Protein AF-A0A367GSM0-F1 (afdb_monomer_lite)

Sequence (166 aa):
MQKKELDANAELIYTKPDWAWFDEPLKGKVAEAFIYRRNADDFFPKLCLLYFFDENDKKMIGVEYNWGTRNFNYDIPEKKLKELTRKETEFTAKYDTLKTQLGSLLGEPIRSGTVINTAYAIITQSYWEDPEKVVRLVLAFNRKLWDLPFGSKSDTELLVQIYYKN

pLDDT: mean 79.87, std 15.7, range [38.91, 97.81]

Secondary structure (DSSP, 8-state):
--TT-S-TTEEEEE-S--GGGPPTTSTTTEEEEEEEEESS-SSSSPPEEEEEEETTT--EEEEEEE-SS-STT----HHHHHHHTT-HHHHHHHHHHHHHHHHHHH-S-SEEEEEEEETTEEEEEEEEE-SSEEEEEEEEEETTTTSS-TT-----EEEEEEEE--

Structure (mmCIF, N/CA/C/O backbone):
data_AF-A0A367GSM0-F1
#
_entry.id   AF-A0A367GSM0-F1
#
loop_
_atom_site.group_PDB
_atom_site.id
_atom_site.type_symbol
_atom_site.label_atom_id
_atom_site.label_alt_id
_atom_site.label_comp_id
_atom_site.label_asym_id
_atom_site.label_entity_id
_atom_site.label_seq_id
_atom_site.pdbx_PDB_ins_code
_atom_site.Cartn_x
_atom_site.Cartn_y
_atom_site.Cartn_z
_atom_site.occupancy
_atom_site.B_iso_or_equiv
_atom_site.auth_seq_id
_atom_site.auth_comp_id
_atom_site.auth_asym_id
_atom_site.auth_atom_id
_atom_site.pdbx_PDB_model_num
ATOM 1 N N . MET A 1 1 ? -20.858 -10.268 11.889 1.00 44.38 1 MET A N 1
ATOM 2 C CA . MET A 1 1 ? -20.651 -9.851 10.486 1.00 44.38 1 MET A CA 1
ATOM 3 C C . MET A 1 1 ? -20.461 -11.115 9.652 1.00 44.38 1 MET A C 1
ATOM 5 O O . MET A 1 1 ? -19.598 -11.912 10.000 1.00 44.38 1 MET A O 1
ATOM 9 N N . GLN A 1 2 ? -21.344 -11.399 8.686 1.00 42.34 2 GLN A N 1
ATOM 10 C CA . GLN A 1 2 ? -21.326 -12.669 7.945 1.00 42.34 2 GLN A CA 1
ATOM 11 C C . GLN A 1 2 ? -20.183 -12.703 6.916 1.00 42.34 2 GLN A C 1
ATOM 13 O O . GLN A 1 2 ? -19.946 -11.746 6.188 1.00 42.34 2 GLN A O 1
ATOM 18 N N . LYS A 1 3 ? -19.494 -13.847 6.866 1.00 49.09 3 LYS A N 1
ATOM 19 C CA . LYS A 1 3 ? -18.225 -14.172 6.184 1.00 49.09 3 LYS A CA 1
ATOM 20 C C . LYS A 1 3 ? -18.211 -14.016 4.643 1.00 49.09 3 LYS A C 1
ATOM 22 O O . LYS A 1 3 ? -17.270 -14.477 4.011 1.00 49.09 3 LYS A O 1
ATOM 27 N N . LYS A 1 4 ? -19.259 -13.453 4.025 1.00 45.44 4 LYS A N 1
ATOM 28 C CA . LYS A 1 4 ? -19.529 -13.550 2.575 1.00 45.44 4 LYS A CA 1
ATOM 29 C C . LYS A 1 4 ? -19.769 -12.227 1.835 1.00 45.44 4 LYS A C 1
ATOM 31 O O . LYS A 1 4 ? -19.903 -12.268 0.620 1.00 45.44 4 LYS A O 1
ATOM 36 N N . GLU A 1 5 ? -19.785 -11.081 2.513 1.00 51.25 5 GLU A N 1
ATOM 37 C CA . GLU A 1 5 ? -20.182 -9.799 1.896 1.00 51.25 5 GLU A CA 1
ATOM 38 C C . GLU A 1 5 ? -19.133 -8.685 2.039 1.00 51.25 5 GLU A C 1
ATOM 40 O O . GLU A 1 5 ? -19.479 -7.512 2.110 1.00 51.25 5 GLU A O 1
ATOM 45 N N . LEU A 1 6 ? -17.839 -9.015 2.115 1.00 59.44 6 LEU A N 1
ATOM 46 C CA . LEU A 1 6 ? -16.807 -7.973 2.228 1.00 59.44 6 LEU A CA 1
ATOM 47 C C . LEU A 1 6 ? -16.470 -7.316 0.878 1.00 59.44 6 LEU A C 1
ATOM 49 O O . LEU A 1 6 ? -16.114 -6.141 0.864 1.00 59.44 6 LEU A O 1
ATOM 53 N N . ASP A 1 7 ? -16.643 -8.019 -0.250 1.00 61.66 7 ASP A N 1
ATOM 54 C CA . ASP A 1 7 ? -16.522 -7.436 -1.593 1.00 61.66 7 ASP A CA 1
ATOM 55 C C . ASP A 1 7 ? -17.161 -8.342 -2.665 1.00 61.66 7 ASP A C 1
ATOM 57 O O . ASP A 1 7 ? -16.691 -9.452 -2.913 1.00 61.66 7 ASP A O 1
ATOM 61 N N . ALA A 1 8 ? -18.228 -7.875 -3.322 1.00 58.62 8 ALA A N 1
ATOM 62 C CA . ALA A 1 8 ? -18.957 -8.646 -4.336 1.00 58.62 8 ALA A CA 1
ATOM 63 C C . ALA A 1 8 ? -18.145 -8.923 -5.622 1.00 58.62 8 ALA A C 1
ATOM 65 O O . ALA A 1 8 ? -18.528 -9.790 -6.405 1.00 58.62 8 ALA A O 1
ATOM 66 N N . ASN A 1 9 ? -17.026 -8.217 -5.843 1.00 69.69 9 ASN A N 1
ATOM 67 C CA . ASN A 1 9 ? -16.176 -8.343 -7.035 1.00 69.69 9 ASN A CA 1
ATOM 68 C C . ASN A 1 9 ? -14.793 -8.951 -6.740 1.00 69.69 9 ASN A C 1
ATOM 70 O O . ASN A 1 9 ? -13.863 -8.824 -7.552 1.00 69.69 9 ASN A O 1
ATOM 74 N N . ALA A 1 10 ? -14.637 -9.600 -5.584 1.00 72.62 10 ALA A N 1
ATOM 75 C CA . ALA A 1 10 ? -13.372 -10.175 -5.159 1.00 72.62 10 ALA A CA 1
ATOM 76 C C . ALA A 1 10 ? -13.478 -11.673 -4.838 1.00 72.62 10 ALA A C 1
ATOM 78 O O . ALA A 1 10 ? -14.502 -12.177 -4.386 1.00 72.62 10 ALA A O 1
ATOM 79 N N . GLU A 1 11 ? -12.390 -12.395 -5.088 1.00 79.62 11 GLU A N 1
ATOM 80 C CA . GLU A 1 11 ? -12.268 -13.826 -4.815 1.00 79.62 11 GLU A CA 1
ATOM 81 C C . GLU A 1 11 ? -11.498 -14.038 -3.512 1.00 79.62 11 GLU A C 1
ATOM 83 O O . GLU A 1 11 ? -10.383 -13.532 -3.376 1.00 79.62 11 GLU A O 1
ATOM 88 N N . LEU A 1 12 ? -12.070 -14.791 -2.566 1.00 79.25 12 LEU A N 1
ATOM 89 C CA . LEU A 1 12 ? -11.376 -15.198 -1.344 1.00 79.25 12 LEU A CA 1
ATOM 90 C C . LEU A 1 12 ? -10.296 -16.231 -1.683 1.00 79.25 12 LEU A C 1
ATOM 92 O O . LEU A 1 12 ? -10.608 -17.322 -2.151 1.00 79.25 12 LEU A O 1
ATOM 96 N N . ILE A 1 13 ? -9.040 -15.902 -1.398 1.00 72.75 13 ILE A N 1
ATOM 97 C CA . ILE A 1 13 ? -7.884 -16.753 -1.713 1.00 72.75 13 ILE A CA 1
ATOM 98 C C . ILE A 1 13 ? -7.353 -17.457 -0.467 1.00 72.75 13 ILE A C 1
ATOM 100 O O . ILE A 1 13 ? -6.809 -18.555 -0.557 1.00 72.75 13 ILE A O 1
ATOM 104 N N . TYR A 1 14 ? -7.476 -16.830 0.706 1.00 69.00 14 TYR A N 1
ATOM 105 C CA . TYR A 1 14 ? -6.772 -17.303 1.893 1.00 69.00 14 TYR A CA 1
ATOM 106 C C . TYR A 1 14 ? -7.405 -16.800 3.196 1.00 69.00 14 TYR A C 1
ATOM 108 O O . TYR A 1 14 ? -7.971 -15.706 3.229 1.00 69.00 14 TYR A O 1
ATOM 116 N N . THR A 1 15 ? -7.322 -17.605 4.264 1.00 62.53 15 THR A N 1
ATOM 117 C CA . THR A 1 15 ? -8.014 -17.340 5.544 1.00 62.53 15 THR A CA 1
ATOM 118 C C . THR A 1 15 ? -7.151 -17.502 6.805 1.00 62.53 15 THR A C 1
ATOM 120 O O . THR A 1 15 ? -7.683 -17.381 7.905 1.00 62.53 15 THR A O 1
ATOM 123 N N . LYS A 1 16 ? -5.859 -17.857 6.712 1.00 59.38 16 LYS A N 1
ATOM 124 C CA . LYS A 1 16 ? -5.024 -18.137 7.902 1.00 59.38 16 LYS A CA 1
ATOM 125 C C . LYS A 1 16 ? -3.647 -17.485 7.806 1.00 59.38 16 LYS A C 1
ATOM 127 O O . LYS A 1 16 ? -2.835 -17.988 7.045 1.00 59.38 16 LYS A O 1
ATOM 132 N N . PRO A 1 17 ? -3.334 -16.426 8.562 1.00 56.94 17 PRO A N 1
ATOM 133 C CA . PRO A 1 17 ? -2.058 -15.735 8.413 1.00 56.94 17 PRO A CA 1
ATOM 134 C C . PRO A 1 17 ? -0.860 -16.665 8.661 1.00 56.94 17 PRO A C 1
ATOM 136 O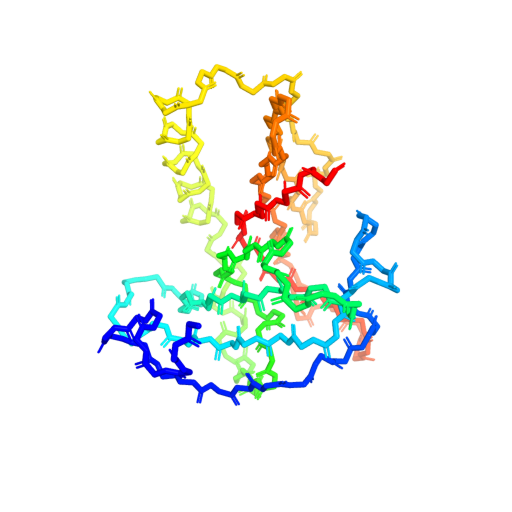 O . PRO A 1 17 ? -0.849 -17.426 9.627 1.00 56.94 17 PRO A O 1
ATOM 139 N N . ASP A 1 18 ? 0.160 -16.580 7.806 1.00 55.50 18 ASP A N 1
ATOM 140 C CA . ASP A 1 18 ? 1.521 -16.928 8.215 1.00 55.50 18 ASP A CA 1
ATOM 141 C C . ASP A 1 18 ? 2.066 -15.720 8.995 1.00 55.50 18 ASP A C 1
ATOM 143 O O . ASP A 1 18 ? 2.174 -14.606 8.475 1.00 55.50 18 ASP A O 1
ATOM 147 N N . TRP A 1 19 ? 2.329 -15.930 10.285 1.00 51.66 19 TRP A N 1
ATOM 148 C CA . TRP A 1 19 ? 2.677 -14.904 11.273 1.00 51.66 19 TRP A CA 1
ATOM 149 C C . TRP A 1 19 ? 3.994 -14.180 10.990 1.00 51.66 19 TRP A C 1
ATOM 151 O O . TRP A 1 19 ? 4.254 -13.129 11.575 1.00 51.66 19 TRP A O 1
ATOM 161 N N . ALA A 1 20 ? 4.825 -14.719 10.096 1.00 51.56 20 ALA A N 1
ATOM 162 C CA . ALA A 1 20 ? 6.130 -14.163 9.758 1.00 51.56 20 ALA A CA 1
ATOM 163 C C . ALA A 1 20 ? 6.067 -12.815 9.008 1.00 51.56 20 ALA A C 1
ATOM 165 O O . ALA A 1 20 ? 7.119 -12.261 8.687 1.00 51.56 20 ALA A O 1
ATOM 166 N N . TRP A 1 21 ? 4.873 -12.310 8.669 1.00 53.66 21 TRP A N 1
ATOM 167 C CA . TRP A 1 21 ? 4.708 -11.204 7.717 1.00 53.66 21 TRP A CA 1
ATOM 168 C C . TRP A 1 21 ? 4.186 -9.892 8.300 1.00 53.66 21 TRP A C 1
ATOM 170 O O . TRP A 1 21 ? 4.217 -8.888 7.592 1.00 53.66 21 TRP A O 1
ATOM 180 N N . PHE A 1 22 ? 3.745 -9.880 9.556 1.00 55.50 22 PHE A N 1
ATOM 181 C CA . PHE A 1 22 ? 3.231 -8.669 10.186 1.00 55.50 22 PHE A CA 1
ATOM 182 C C . PHE A 1 22 ? 4.344 -7.825 10.799 1.00 55.50 22 PHE A C 1
ATOM 184 O O . PHE A 1 22 ? 5.076 -8.291 11.676 1.00 55.50 22 PHE A O 1
ATOM 191 N N . ASP A 1 23 ? 4.413 -6.566 10.371 1.00 56.88 23 ASP A N 1
ATOM 192 C CA . ASP A 1 23 ? 5.147 -5.527 11.085 1.00 56.88 23 ASP A CA 1
ATOM 193 C C . ASP A 1 23 ? 4.384 -5.135 12.371 1.00 56.88 23 ASP A C 1
ATOM 195 O O . ASP A 1 23 ? 3.168 -5.331 12.501 1.00 56.88 23 ASP A O 1
ATOM 199 N N . GLU A 1 24 ? 5.094 -4.573 13.351 1.00 52.62 24 GLU A N 1
ATOM 200 C CA . GLU A 1 24 ? 4.459 -3.899 14.493 1.00 52.62 24 GLU A CA 1
ATOM 201 C C . GLU A 1 24 ? 3.517 -2.792 13.971 1.00 52.62 24 GLU A C 1
ATOM 203 O O . GLU A 1 24 ? 3.922 -2.046 13.073 1.00 52.62 24 GLU A O 1
ATOM 208 N N . PRO A 1 25 ? 2.271 -2.656 14.477 1.00 57.88 25 PRO A N 1
ATOM 209 C CA . PRO A 1 25 ? 1.752 -3.135 15.769 1.00 57.88 25 PRO A CA 1
ATOM 210 C C . PRO A 1 25 ? 0.900 -4.421 15.720 1.00 57.88 25 PRO A C 1
ATOM 212 O O . PRO A 1 25 ? 0.232 -4.742 16.707 1.00 57.88 25 PRO A O 1
ATOM 215 N N . LEU A 1 26 ? 0.843 -5.121 14.580 1.00 60.78 26 LEU A N 1
ATOM 216 C CA . LEU A 1 26 ? -0.051 -6.275 14.384 1.00 60.78 26 LEU A CA 1
ATOM 217 C C . LEU A 1 26 ? 0.534 -7.607 14.867 1.00 60.78 26 LEU A C 1
ATOM 219 O O . LEU A 1 26 ? -0.193 -8.594 15.027 1.00 60.78 26 LEU A O 1
ATOM 223 N N . LYS A 1 27 ? 1.846 -7.647 15.100 1.00 64.38 27 LYS A N 1
ATOM 224 C CA . LYS A 1 27 ? 2.551 -8.846 15.540 1.00 64.38 27 LYS A CA 1
ATOM 225 C C . LYS A 1 27 ? 1.981 -9.344 16.875 1.00 64.38 27 LYS A C 1
ATOM 227 O O . LYS A 1 27 ? 1.992 -8.635 17.874 1.00 64.38 27 LYS A O 1
ATOM 232 N N . GLY A 1 28 ? 1.457 -10.572 16.878 1.00 63.94 28 GLY A N 1
ATOM 233 C CA . GLY A 1 28 ? 0.855 -11.198 18.063 1.00 63.94 28 GLY A CA 1
ATOM 234 C C . GLY A 1 28 ? -0.543 -10.694 18.450 1.00 63.94 28 GLY A C 1
ATOM 235 O O . GLY A 1 28 ? -0.997 -11.028 19.537 1.00 63.94 28 GLY A O 1
ATOM 236 N N . LYS A 1 29 ? -1.216 -9.895 17.603 1.00 68.44 29 LYS A N 1
ATOM 237 C CA . LYS A 1 29 ? -2.596 -9.415 17.846 1.00 68.44 29 LYS A CA 1
ATOM 238 C C . LYS A 1 29 ? -3.629 -9.943 16.856 1.00 68.44 29 LYS A C 1
ATOM 240 O O . LYS A 1 29 ? -4.813 -9.983 17.168 1.00 68.44 29 LYS A O 1
ATOM 245 N N . VAL A 1 30 ? -3.205 -10.320 15.653 1.00 65.62 30 VAL A N 1
ATOM 246 C CA . VAL A 1 30 ? -4.103 -10.877 14.631 1.00 65.62 30 VAL A CA 1
ATOM 247 C C . VAL A 1 30 ? -4.438 -12.331 15.011 1.00 65.62 30 VAL A C 1
ATOM 249 O O . VAL A 1 30 ? -3.568 -13.023 15.510 1.00 65.62 30 VAL A O 1
ATOM 252 N N . ALA A 1 31 ? -5.660 -12.822 14.782 1.00 67.62 31 ALA A N 1
ATOM 253 C CA . ALA A 1 31 ? -6.008 -14.259 14.828 1.00 67.62 31 ALA A CA 1
ATOM 254 C C . ALA A 1 31 ? -6.413 -14.826 13.472 1.00 67.62 31 ALA A C 1
ATOM 256 O O . ALA A 1 31 ? -6.194 -16.002 13.185 1.00 67.62 31 ALA A O 1
ATOM 257 N N . GLU A 1 32 ? -7.069 -14.006 12.658 1.00 75.81 32 GLU A N 1
ATOM 258 C CA . GLU A 1 32 ? -7.588 -14.393 11.354 1.00 75.81 32 GLU A CA 1
ATOM 259 C C . GLU A 1 32 ? -7.287 -13.266 10.369 1.00 75.81 32 GLU A C 1
ATOM 261 O O . GLU A 1 32 ? -7.336 -12.081 10.713 1.00 75.81 32 GLU A O 1
ATOM 266 N N . ALA A 1 33 ? -6.949 -13.656 9.144 1.00 77.75 33 ALA A N 1
ATOM 267 C CA . ALA A 1 33 ? -6.745 -12.742 8.039 1.00 77.75 33 ALA A CA 1
ATOM 268 C C . ALA A 1 33 ? -7.543 -13.256 6.846 1.00 77.75 33 ALA A C 1
ATOM 270 O O . ALA A 1 33 ? -7.355 -14.404 6.445 1.00 77.75 33 ALA A O 1
ATOM 271 N N . PHE A 1 34 ? -8.420 -12.428 6.282 1.00 82.62 34 PHE A N 1
ATOM 272 C CA . PHE A 1 34 ? -9.120 -12.757 5.039 1.00 82.62 34 PHE A CA 1
ATOM 273 C C . PHE A 1 34 ? -8.501 -12.007 3.883 1.00 82.62 34 PHE A C 1
ATOM 275 O O . PHE A 1 34 ? -8.314 -10.795 3.971 1.00 82.62 34 PHE A O 1
ATOM 282 N N . ILE A 1 35 ? -8.225 -12.729 2.802 1.00 82.31 35 ILE A N 1
ATOM 283 C CA . ILE A 1 35 ? -7.503 -12.180 1.660 1.00 82.31 35 ILE A CA 1
ATOM 284 C C . ILE A 1 35 ? -8.336 -12.343 0.415 1.00 82.31 35 ILE A C 1
ATOM 286 O O . ILE A 1 35 ? -8.609 -13.465 -0.015 1.00 82.31 35 ILE A O 1
ATOM 290 N N . TYR A 1 36 ? -8.705 -11.215 -0.167 1.00 84.69 36 TYR A N 1
ATOM 291 C CA . TYR A 1 36 ? -9.518 -11.157 -1.361 1.00 84.69 36 TYR A CA 1
ATOM 292 C C . TYR A 1 36 ? -8.716 -10.557 -2.505 1.00 84.69 36 TYR A C 1
ATOM 294 O O . TYR A 1 36 ? -8.118 -9.501 -2.348 1.00 84.69 36 TYR A O 1
ATOM 302 N N . ARG A 1 37 ? -8.713 -11.180 -3.680 1.00 83.44 37 ARG A N 1
ATOM 303 C CA . ARG A 1 37 ? -8.170 -10.554 -4.895 1.00 83.44 37 ARG A CA 1
ATOM 304 C C . ARG A 1 37 ? -9.293 -9.920 -5.676 1.00 83.44 37 ARG A C 1
ATOM 306 O O . ARG A 1 37 ? -10.273 -10.590 -5.998 1.00 83.44 37 ARG A O 1
ATOM 313 N N . ARG A 1 38 ? -9.117 -8.657 -6.051 1.00 81.62 38 ARG A N 1
ATOM 314 C CA . ARG A 1 38 ? -10.025 -8.014 -6.993 1.00 81.62 38 ARG A CA 1
ATOM 315 C C . ARG A 1 38 ? -9.754 -8.509 -8.401 1.00 81.62 38 ARG A C 1
ATOM 317 O O . ARG A 1 38 ? -8.625 -8.493 -8.891 1.00 81.62 38 ARG A O 1
ATOM 324 N N . ASN A 1 39 ? -10.815 -8.956 -9.061 1.00 72.44 39 ASN A N 1
ATOM 325 C CA . ASN A 1 39 ? -10.715 -9.471 -10.422 1.00 72.44 39 ASN A CA 1
ATOM 326 C C . ASN A 1 39 ? -10.719 -8.349 -11.467 1.00 72.44 39 ASN A C 1
ATOM 328 O O . ASN A 1 39 ? -10.045 -8.489 -12.493 1.00 72.44 39 ASN A O 1
ATOM 332 N N . ALA A 1 40 ? -11.409 -7.247 -11.159 1.00 75.00 40 ALA A N 1
ATOM 333 C CA . ALA A 1 40 ? -11.474 -6.016 -11.938 1.00 75.00 40 ALA A CA 1
ATOM 334 C C . ALA A 1 40 ? -10.504 -4.965 -11.365 1.00 75.00 40 ALA A C 1
ATOM 336 O O . ALA A 1 40 ? -10.893 -4.112 -10.572 1.00 75.00 40 ALA A O 1
ATOM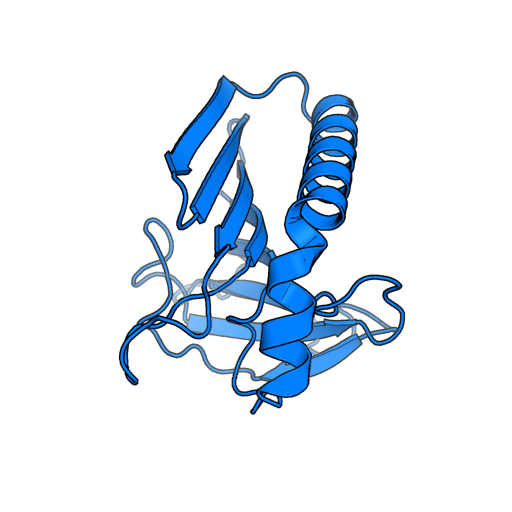 337 N N . ASP A 1 41 ? -9.233 -5.072 -11.743 1.00 75.06 41 ASP A N 1
ATOM 338 C CA . ASP A 1 41 ? -8.196 -4.065 -11.495 1.00 75.06 41 ASP A CA 1
ATOM 339 C C . ASP A 1 41 ? -7.392 -3.903 -12.790 1.00 75.06 41 ASP A C 1
ATOM 341 O O . ASP A 1 41 ? -7.093 -4.896 -13.463 1.00 75.06 41 ASP A O 1
ATOM 345 N N . ASP A 1 42 ? -7.097 -2.662 -13.166 1.00 75.88 42 ASP A N 1
ATOM 346 C CA . ASP A 1 42 ? -6.376 -2.307 -14.396 1.00 75.88 42 ASP A CA 1
ATOM 347 C C . ASP A 1 42 ? -4.851 -2.278 -14.198 1.00 75.88 42 ASP A C 1
ATOM 349 O O . ASP A 1 42 ? -4.083 -2.112 -15.149 1.00 75.88 42 ASP A O 1
ATOM 353 N N . PHE A 1 43 ? -4.408 -2.500 -12.962 1.00 79.81 43 PHE A N 1
ATOM 354 C CA . PHE A 1 43 ? -3.013 -2.509 -12.566 1.00 79.81 43 PHE A CA 1
ATOM 355 C C . PHE A 1 43 ? -2.461 -3.934 -12.419 1.00 79.81 43 PHE A C 1
ATOM 357 O O . PHE A 1 43 ? -3.179 -4.891 -12.120 1.00 79.81 43 PHE A O 1
ATOM 364 N N . PHE A 1 44 ? -1.153 -4.088 -12.637 1.00 77.50 44 PHE A N 1
ATOM 365 C CA . PHE A 1 44 ? -0.439 -5.332 -12.360 1.00 77.50 44 PHE A CA 1
ATOM 366 C C . PHE A 1 44 ? 0.750 -5.051 -11.431 1.00 77.50 44 PHE A C 1
ATOM 368 O O . PHE A 1 44 ? 1.586 -4.224 -11.805 1.00 77.50 44 PHE A O 1
ATOM 375 N N . PRO A 1 45 ? 0.880 -5.761 -10.292 1.00 80.75 45 PRO A N 1
ATOM 376 C CA . PRO A 1 45 ? 0.005 -6.819 -9.771 1.00 80.75 45 PRO A CA 1
ATOM 377 C C . PRO A 1 45 ? -1.420 -6.349 -9.460 1.00 80.75 45 PRO A C 1
ATOM 379 O O . PRO A 1 45 ? -1.645 -5.178 -9.165 1.00 80.75 45 PRO A O 1
ATOM 382 N N . LYS A 1 46 ? -2.378 -7.279 -9.552 1.00 84.25 46 LYS A N 1
ATOM 383 C CA . LYS A 1 46 ? -3.774 -7.004 -9.198 1.00 84.25 46 LYS A CA 1
ATOM 384 C C . LYS A 1 46 ? -3.887 -6.747 -7.698 1.00 84.25 46 LYS A C 1
ATOM 386 O O . LYS A 1 46 ? -3.216 -7.419 -6.917 1.00 84.25 46 LYS A O 1
ATOM 391 N N . LEU A 1 47 ? -4.789 -5.852 -7.317 1.00 87.19 47 LEU A N 1
ATOM 392 C CA . LEU A 1 47 ? -5.100 -5.552 -5.927 1.00 87.19 47 LEU A CA 1
ATOM 393 C C . LEU A 1 47 ? -5.541 -6.793 -5.137 1.00 87.19 47 LEU A C 1
ATOM 395 O O . LEU A 1 47 ? -6.521 -7.463 -5.486 1.00 87.19 47 LEU A O 1
ATOM 399 N N . CYS A 1 48 ? -4.876 -7.014 -4.008 1.00 86.44 48 CYS A N 1
ATOM 400 C CA . CYS A 1 48 ? -5.350 -7.853 -2.919 1.00 86.44 48 CYS A CA 1
ATOM 401 C C . CYS A 1 48 ? -5.793 -6.994 -1.727 1.00 86.44 48 CYS A C 1
ATOM 403 O O . CYS A 1 48 ? -5.138 -6.021 -1.367 1.00 86.44 48 CYS A O 1
ATOM 405 N N . LEU A 1 49 ? -6.914 -7.370 -1.121 1.00 87.12 49 LEU A N 1
ATOM 406 C CA . LEU A 1 49 ? -7.478 -6.792 0.090 1.00 87.12 49 LEU A CA 1
ATOM 407 C C . LEU A 1 49 ? -7.259 -7.777 1.228 1.00 87.12 49 LEU A C 1
ATOM 409 O O . LEU A 1 49 ? -7.735 -8.910 1.155 1.00 87.12 49 LEU A O 1
ATOM 413 N N . LEU A 1 50 ? -6.548 -7.357 2.262 1.00 87.38 50 LEU A N 1
ATOM 414 C CA . LEU A 1 50 ? -6.294 -8.160 3.446 1.00 87.38 50 LEU A CA 1
ATOM 415 C C . LEU A 1 50 ? -7.038 -7.518 4.613 1.00 87.38 50 LEU A C 1
ATOM 417 O O . LEU A 1 50 ? -6.843 -6.341 4.897 1.00 87.38 50 LEU A O 1
ATOM 421 N N . TYR A 1 51 ? -7.875 -8.287 5.296 1.00 86.50 51 TYR A N 1
ATOM 422 C CA . TYR A 1 51 ? -8.588 -7.847 6.494 1.00 86.50 51 TYR A CA 1
ATOM 423 C C . TYR A 1 51 ? -8.039 -8.591 7.701 1.00 86.50 51 TYR A C 1
ATOM 425 O O . TYR A 1 51 ? -8.020 -9.821 7.683 1.00 86.50 51 TYR A O 1
ATOM 433 N N . PHE A 1 52 ? -7.641 -7.867 8.743 1.00 85.44 52 PHE A N 1
ATOM 434 C CA . PHE A 1 52 ? -7.024 -8.423 9.947 1.00 85.44 52 PHE A CA 1
ATOM 435 C C . PHE A 1 52 ? -7.962 -8.308 11.145 1.00 85.44 52 PHE A C 1
ATOM 437 O O . PHE A 1 52 ? -8.528 -7.239 11.385 1.00 85.44 52 PHE A O 1
ATOM 444 N N . PHE A 1 53 ? -8.101 -9.391 11.912 1.00 84.81 53 PHE A N 1
ATOM 445 C CA . PHE A 1 53 ? -9.015 -9.468 13.057 1.00 84.81 53 PHE A CA 1
ATOM 446 C C . PHE A 1 53 ? -8.270 -9.812 14.343 1.00 84.81 53 PHE A C 1
ATOM 448 O O . PHE A 1 53 ? -7.414 -10.696 14.322 1.00 84.81 53 PHE A O 1
ATOM 455 N N . ASP A 1 54 ? -8.621 -9.140 15.442 1.00 82.12 54 ASP A N 1
ATOM 456 C CA . ASP A 1 54 ? -8.046 -9.348 16.774 1.00 82.12 54 ASP A CA 1
ATOM 457 C C . ASP A 1 54 ? -8.269 -10.778 17.269 1.00 82.12 54 ASP A C 1
ATOM 459 O O . ASP A 1 54 ? -9.313 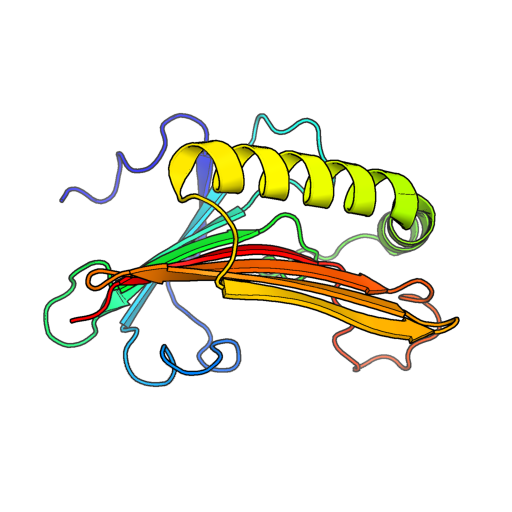-11.393 17.022 1.00 82.12 54 ASP A O 1
ATOM 463 N N . GLU A 1 55 ? -7.297 -11.319 17.997 1.00 75.25 55 GLU A N 1
ATOM 464 C CA . GLU A 1 55 ? -7.396 -12.661 18.553 1.00 75.25 55 GLU A CA 1
ATOM 465 C C . GLU A 1 55 ? -8.447 -12.820 19.644 1.00 75.25 55 GLU A C 1
ATOM 467 O O . GLU A 1 55 ? -9.149 -13.841 19.650 1.00 75.25 55 GLU A O 1
ATOM 472 N N . ASN A 1 56 ? -8.615 -11.806 20.484 1.00 77.31 56 ASN A N 1
ATOM 473 C CA . ASN A 1 56 ? -9.409 -11.882 21.700 1.00 77.31 56 ASN A CA 1
ATOM 474 C C . ASN A 1 56 ? -10.892 -11.638 21.432 1.00 77.31 56 ASN A C 1
ATOM 476 O O . ASN A 1 56 ? -11.735 -12.381 21.931 1.00 77.31 56 ASN A O 1
ATOM 480 N N . ASP A 1 57 ? -11.221 -10.615 20.639 1.00 80.62 57 ASP A N 1
ATOM 481 C CA . ASP A 1 57 ? -12.611 -10.177 20.441 1.00 80.62 57 ASP A CA 1
ATOM 482 C C . ASP A 1 57 ? -13.114 -10.274 18.992 1.00 80.62 57 ASP A C 1
ATOM 484 O O . ASP A 1 57 ? -14.278 -9.969 18.718 1.00 80.62 57 ASP A O 1
ATOM 488 N N . LYS A 1 58 ? -12.261 -10.742 18.069 1.00 80.06 58 LYS A N 1
ATOM 489 C CA . LYS A 1 58 ? -12.558 -10.889 16.635 1.00 80.06 58 LYS A CA 1
ATOM 490 C C . LYS A 1 58 ? -13.024 -9.591 15.967 1.00 80.06 58 LYS A C 1
ATOM 492 O O . LYS A 1 58 ? -13.679 -9.649 14.922 1.00 80.06 58 LYS A O 1
ATOM 497 N N . LYS A 1 59 ? -12.704 -8.419 16.525 1.00 85.19 59 LYS A N 1
ATOM 498 C CA . LYS A 1 59 ? -12.928 -7.142 15.839 1.00 85.19 59 LYS A CA 1
ATOM 499 C C . LYS A 1 59 ? -11.871 -6.919 14.770 1.00 85.19 59 LYS A C 1
ATOM 501 O O . LYS A 1 59 ? -10.746 -7.394 14.876 1.00 85.19 59 LYS A O 1
ATOM 506 N N . MET A 1 60 ? -12.243 -6.197 13.719 1.00 86.94 60 MET A N 1
ATOM 507 C CA . MET A 1 60 ? -11.305 -5.808 12.672 1.00 86.94 60 MET A CA 1
ATOM 508 C C . MET A 1 60 ? -10.322 -4.775 13.230 1.00 86.94 60 MET A C 1
ATOM 510 O O . MET A 1 60 ? -10.743 -3.720 13.692 1.00 86.94 60 MET A O 1
ATOM 514 N N . ILE A 1 61 ? -9.029 -5.078 13.159 1.00 88.12 61 ILE A N 1
ATOM 515 C CA . ILE A 1 61 ? -7.941 -4.220 13.660 1.00 88.12 61 ILE A CA 1
ATOM 516 C C . ILE A 1 61 ? -7.111 -3.607 12.536 1.00 88.12 61 ILE A C 1
ATOM 518 O O . ILE A 1 61 ? -6.335 -2.681 12.766 1.00 88.12 61 ILE A O 1
ATOM 522 N N . GLY A 1 62 ? -7.307 -4.062 11.299 1.00 87.94 62 GLY A N 1
ATOM 523 C CA . GLY A 1 62 ? -6.718 -3.394 10.155 1.00 87.94 62 GLY A CA 1
ATOM 524 C C . GLY A 1 62 ? -7.175 -3.919 8.808 1.00 87.94 62 GLY A C 1
ATOM 525 O O . GLY A 1 62 ? -7.799 -4.977 8.699 1.00 87.94 62 GLY A O 1
ATOM 526 N N . VAL A 1 63 ? -6.830 -3.146 7.786 1.00 90.38 63 VAL A N 1
ATOM 527 C CA . VAL A 1 63 ? -7.048 -3.453 6.375 1.00 90.38 63 VAL A CA 1
ATOM 528 C C . VAL A 1 63 ? -5.788 -3.088 5.600 1.00 90.38 63 VAL A C 1
ATOM 530 O O . VAL A 1 63 ? -5.212 -2.025 5.821 1.00 90.38 63 VAL A O 1
ATOM 533 N N . GLU A 1 64 ? -5.377 -3.937 4.668 1.00 89.31 64 GLU A N 1
ATOM 534 C CA . GLU A 1 64 ? -4.320 -3.634 3.709 1.00 89.31 64 GLU A CA 1
ATOM 535 C C . GLU A 1 64 ? -4.834 -3.779 2.274 1.00 89.31 64 GLU A C 1
ATOM 537 O O . GLU A 1 64 ? -5.455 -4.775 1.909 1.00 89.31 64 GLU A O 1
ATOM 542 N N . TYR A 1 65 ? -4.549 -2.766 1.462 1.00 90.81 65 TYR A N 1
ATOM 543 C CA . TYR A 1 65 ? -4.753 -2.744 0.020 1.00 90.81 65 TYR A CA 1
ATOM 544 C C . TYR A 1 65 ? -3.382 -2.920 -0.625 1.00 90.81 65 TYR A C 1
ATOM 546 O O . TYR A 1 65 ? -2.559 -2.016 -0.520 1.00 90.81 65 TYR A O 1
ATOM 554 N N . ASN A 1 66 ? -3.116 -4.062 -1.254 1.00 89.12 66 ASN A N 1
ATOM 555 C CA . ASN A 1 66 ? -1.784 -4.449 -1.712 1.00 89.12 66 ASN A CA 1
ATOM 556 C C . ASN A 1 66 ? -1.754 -4.731 -3.226 1.00 89.12 66 ASN A C 1
ATOM 558 O O . ASN A 1 66 ? -2.303 -5.729 -3.697 1.00 89.12 66 ASN A O 1
ATOM 562 N N . TRP A 1 67 ? -1.070 -3.873 -3.987 1.00 88.75 67 TRP A N 1
ATOM 563 C CA . TRP A 1 67 ? -0.723 -4.054 -5.408 1.00 88.75 67 TRP A CA 1
ATOM 564 C C . TRP A 1 67 ? 0.691 -4.632 -5.578 1.00 88.75 67 TRP A C 1
ATOM 566 O O . TRP A 1 67 ? 1.431 -4.268 -6.490 1.00 88.75 67 TRP A O 1
ATOM 576 N N . GLY A 1 68 ? 1.115 -5.483 -4.654 1.00 81.81 68 GLY A N 1
ATOM 577 C CA . GLY A 1 68 ? 2.459 -6.024 -4.579 1.00 81.81 68 GLY A CA 1
ATOM 578 C C . GLY A 1 68 ? 2.581 -7.477 -5.015 1.00 81.81 68 GLY A C 1
ATOM 579 O O . GLY A 1 68 ? 1.618 -8.188 -5.303 1.00 81.81 68 GLY A O 1
ATOM 580 N N . THR A 1 69 ? 3.833 -7.910 -5.072 1.00 75.19 69 THR A N 1
ATOM 581 C CA . THR A 1 69 ? 4.246 -9.279 -5.418 1.00 75.19 69 THR A CA 1
ATOM 582 C C . THR A 1 69 ? 4.283 -10.210 -4.208 1.00 75.19 69 THR A C 1
ATOM 584 O O . THR A 1 69 ? 4.144 -11.416 -4.379 1.00 75.19 69 THR A O 1
ATOM 587 N N . ARG A 1 70 ? 4.320 -9.651 -2.991 1.00 70.69 70 ARG A N 1
ATOM 588 C CA . ARG A 1 70 ? 4.185 -10.374 -1.715 1.00 70.69 70 ARG A CA 1
ATOM 589 C C . ARG A 1 70 ? 2.786 -10.956 -1.468 1.00 70.69 70 ARG A C 1
ATOM 591 O O . ARG A 1 70 ? 2.534 -11.589 -0.446 1.00 70.69 70 ARG A O 1
ATOM 598 N N . ASN A 1 71 ? 1.858 -10.766 -2.402 1.00 64.31 71 ASN A N 1
ATOM 599 C CA . ASN A 1 71 ? 0.530 -11.355 -2.338 1.00 64.31 71 ASN A CA 1
ATOM 600 C C . ASN A 1 71 ? 0.627 -12.893 -2.445 1.00 64.31 71 ASN A C 1
ATOM 602 O O . ASN A 1 71 ? 0.821 -13.438 -3.523 1.00 64.31 71 ASN A O 1
ATOM 606 N N . PHE A 1 72 ? 0.527 -13.563 -1.293 1.00 55.25 72 PHE A N 1
ATOM 607 C CA . PHE A 1 72 ? 0.237 -14.981 -1.028 1.00 55.25 72 PHE A CA 1
ATOM 608 C C . PHE A 1 72 ? 0.314 -15.924 -2.246 1.00 55.25 72 PHE A C 1
ATOM 610 O O . PHE A 1 72 ? -0.662 -16.093 -2.975 1.00 55.25 72 PHE A O 1
ATOM 617 N N . ASN A 1 73 ? 1.465 -16.595 -2.387 1.00 51.66 73 ASN A N 1
ATOM 618 C CA . ASN A 1 73 ? 1.695 -17.787 -3.218 1.00 51.66 73 ASN A CA 1
ATOM 619 C C . ASN A 1 73 ? 1.223 -17.705 -4.677 1.00 51.66 73 ASN A C 1
ATOM 621 O O . ASN A 1 73 ? 0.540 -18.602 -5.175 1.00 51.66 73 ASN A O 1
ATOM 625 N N . TYR A 1 74 ? 1.666 -16.685 -5.406 1.00 54.69 74 TYR A N 1
ATOM 626 C CA . TYR A 1 74 ? 1.723 -16.804 -6.858 1.00 54.69 74 TYR A CA 1
ATOM 627 C C . TYR A 1 74 ? 3.150 -17.120 -7.278 1.00 54.69 74 TYR A C 1
ATOM 629 O O . TYR A 1 74 ? 4.054 -16.314 -7.070 1.00 54.69 74 TYR A O 1
ATOM 637 N N . ASP A 1 75 ? 3.335 -18.265 -7.934 1.00 62.56 75 ASP A N 1
ATOM 638 C CA . ASP A 1 75 ? 4.460 -18.456 -8.844 1.00 62.56 75 ASP A CA 1
ATOM 639 C C . ASP A 1 75 ? 4.302 -17.429 -9.972 1.00 62.56 75 ASP A C 1
ATOM 641 O O . ASP A 1 75 ? 3.666 -17.676 -11.000 1.00 62.56 75 ASP A O 1
ATOM 645 N N . ILE A 1 76 ? 4.797 -16.209 -9.749 1.00 71.06 76 ILE A N 1
ATOM 646 C CA . ILE A 1 76 ? 4.823 -15.178 -10.778 1.00 71.06 76 ILE A CA 1
ATOM 647 C C . ILE A 1 76 ? 5.893 -15.613 -11.782 1.00 71.06 76 ILE A C 1
ATOM 649 O O . ILE A 1 76 ? 7.063 -15.710 -11.409 1.00 71.06 76 ILE A O 1
ATOM 653 N N . PRO A 1 77 ? 5.543 -15.856 -13.060 1.00 75.19 77 PRO A N 1
ATOM 654 C CA . PRO A 1 77 ? 6.531 -16.260 -14.048 1.00 75.19 77 PRO A CA 1
ATOM 655 C C . PRO A 1 77 ? 7.660 -15.231 -14.132 1.00 75.19 77 PRO A C 1
ATOM 657 O O . PRO A 1 77 ? 7.391 -14.029 -14.179 1.00 75.19 77 PRO A O 1
ATOM 660 N N . GLU A 1 78 ? 8.908 -15.689 -14.240 1.00 76.50 78 GLU A N 1
ATOM 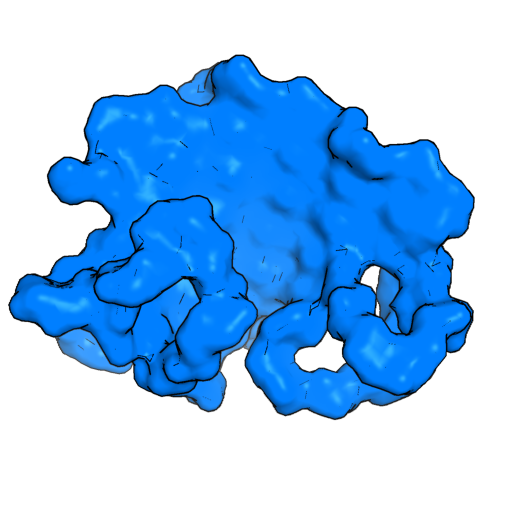661 C CA . GLU A 1 78 ? 10.103 -14.832 -14.305 1.00 76.50 78 GLU A CA 1
ATOM 662 C C . GLU A 1 78 ? 9.964 -13.701 -15.340 1.00 76.50 78 GLU A C 1
ATOM 664 O O . GLU A 1 78 ? 10.341 -12.556 -15.089 1.00 76.50 78 GLU A O 1
ATOM 669 N N . LYS A 1 79 ? 9.343 -13.995 -16.492 1.00 80.69 79 LYS A N 1
ATOM 670 C CA . LYS A 1 79 ? 9.043 -12.999 -17.530 1.00 80.69 79 LYS A CA 1
ATOM 671 C C . LYS A 1 79 ? 8.229 -11.817 -16.987 1.00 80.69 79 LYS A C 1
ATOM 673 O O . LYS A 1 79 ? 8.569 -10.674 -17.272 1.00 80.69 79 LYS A O 1
ATOM 678 N N . LYS A 1 80 ? 7.193 -12.077 -16.184 1.00 79.00 80 LYS A N 1
ATOM 679 C CA . LYS A 1 80 ? 6.362 -11.026 -15.580 1.00 79.00 80 LYS A CA 1
ATOM 680 C C . LYS A 1 80 ? 7.118 -10.245 -14.510 1.00 79.00 80 LYS A C 1
ATOM 682 O O . LYS A 1 80 ? 6.928 -9.039 -14.422 1.00 79.00 80 LYS A O 1
ATOM 687 N N . LEU A 1 81 ? 7.995 -10.894 -13.739 1.00 77.81 81 LEU A N 1
ATOM 688 C CA . LEU A 1 81 ? 8.861 -10.201 -12.776 1.00 77.81 81 LEU A CA 1
ATOM 689 C C . LEU A 1 81 ? 9.820 -9.234 -13.486 1.00 77.81 81 LEU A C 1
ATOM 691 O O . LEU A 1 81 ? 9.937 -8.082 -13.079 1.00 77.81 81 LEU A O 1
ATOM 695 N N . LYS A 1 82 ? 10.436 -9.663 -14.595 1.00 77.81 82 LYS A N 1
ATOM 696 C CA . LYS A 1 82 ? 11.296 -8.813 -15.441 1.00 77.81 82 LYS A CA 1
ATOM 697 C C . LYS A 1 82 ? 10.547 -7.663 -16.112 1.00 77.81 82 LYS A C 1
ATOM 699 O O . LYS A 1 82 ? 11.134 -6.617 -16.369 1.00 77.81 82 LYS A O 1
ATOM 704 N N . GLU A 1 83 ? 9.277 -7.855 -16.452 1.00 82.69 83 GLU A N 1
ATOM 705 C CA . GLU A 1 83 ? 8.428 -6.768 -16.946 1.00 82.69 83 GLU A CA 1
ATOM 706 C C . GLU A 1 83 ? 8.102 -5.779 -15.824 1.00 82.69 83 GLU A C 1
ATOM 708 O O . GLU A 1 83 ? 8.126 -4.572 -16.056 1.00 82.69 83 GLU A O 1
ATOM 713 N N . LEU A 1 84 ? 7.851 -6.275 -14.607 1.00 82.88 84 LEU A N 1
ATOM 714 C CA . LEU A 1 84 ? 7.470 -5.458 -13.458 1.00 82.88 84 LEU A CA 1
ATOM 715 C C . LEU A 1 84 ? 8.525 -4.418 -13.096 1.00 82.88 84 LEU A C 1
ATOM 717 O O . LEU A 1 84 ? 8.194 -3.273 -12.816 1.00 82.88 84 LEU A O 1
ATOM 721 N N . THR A 1 85 ? 9.797 -4.795 -13.146 1.00 82.31 85 THR A N 1
ATOM 722 C CA . THR A 1 85 ? 10.911 -3.913 -12.785 1.00 82.31 85 THR A CA 1
ATOM 723 C C . THR A 1 85 ? 11.120 -2.731 -13.722 1.00 82.31 85 THR A C 1
ATOM 725 O O . THR A 1 85 ? 11.849 -1.799 -13.391 1.00 82.31 85 THR A O 1
ATOM 728 N N . ARG A 1 86 ? 10.469 -2.744 -14.886 1.00 87.38 86 ARG A N 1
ATOM 729 C CA . ARG A 1 86 ? 10.458 -1.625 -15.831 1.00 87.38 86 ARG A CA 1
ATOM 730 C C . ARG A 1 86 ? 9.323 -0.642 -15.560 1.00 87.38 86 ARG A C 1
ATOM 732 O O . ARG A 1 86 ? 9.264 0.378 -16.233 1.00 87.38 86 ARG A O 1
ATOM 739 N N . LYS A 1 87 ? 8.447 -0.940 -14.594 1.00 90.12 87 LYS A N 1
ATOM 740 C CA . LYS A 1 87 ? 7.227 -0.177 -14.314 1.00 90.12 87 LYS A CA 1
ATOM 741 C C . LYS A 1 87 ? 7.348 0.843 -13.186 1.00 90.12 87 LYS A C 1
ATOM 743 O O . LYS A 1 87 ? 6.354 1.198 -12.556 1.00 90.12 87 LYS A O 1
ATOM 748 N N . GLU A 1 88 ? 8.560 1.292 -12.873 1.00 92.31 88 GLU A N 1
ATOM 749 C CA . GLU A 1 88 ? 8.770 2.229 -11.765 1.00 92.31 88 GLU A CA 1
ATOM 750 C C . GLU A 1 88 ? 7.934 3.501 -11.932 1.00 92.31 88 GLU A C 1
ATOM 752 O O . GLU A 1 88 ? 7.335 3.985 -10.971 1.00 92.31 88 GLU A O 1
ATOM 757 N N . THR A 1 89 ? 7.859 4.018 -13.159 1.00 93.94 89 THR A N 1
ATOM 758 C CA . THR A 1 89 ? 7.076 5.210 -13.483 1.00 93.94 89 THR A CA 1
ATOM 759 C C . THR A 1 89 ? 5.591 4.994 -13.201 1.00 93.94 89 THR A C 1
ATOM 761 O O . THR A 1 89 ? 4.968 5.840 -12.568 1.00 93.94 89 THR A O 1
ATOM 764 N N . GLU A 1 90 ? 5.023 3.856 -13.599 1.00 93.62 90 GLU A N 1
ATOM 765 C CA . GLU A 1 90 ? 3.617 3.529 -13.360 1.00 93.62 90 GLU A CA 1
ATOM 766 C C . GLU A 1 90 ? 3.314 3.346 -11.869 1.00 93.62 90 GLU A C 1
ATOM 768 O O . GLU A 1 90 ? 2.291 3.826 -11.380 1.00 93.62 90 GLU A O 1
ATOM 773 N N . PHE A 1 91 ? 4.211 2.691 -11.130 1.00 93.69 91 PHE A N 1
ATOM 774 C CA . PHE A 1 91 ? 4.089 2.541 -9.680 1.00 93.69 91 PHE A CA 1
ATOM 775 C C . PHE A 1 91 ? 4.176 3.886 -8.951 1.00 93.69 91 PHE A C 1
ATOM 777 O O . PHE A 1 91 ? 3.380 4.146 -8.050 1.00 93.69 91 PHE A O 1
ATOM 784 N N . THR A 1 92 ? 5.095 4.755 -9.371 1.00 95.38 92 THR A N 1
ATOM 785 C CA . THR A 1 92 ? 5.243 6.109 -8.821 1.00 95.38 92 THR A CA 1
ATOM 786 C C . THR A 1 92 ? 3.999 6.948 -9.109 1.00 95.38 92 THR A C 1
ATOM 788 O O . THR A 1 92 ? 3.433 7.534 -8.193 1.00 95.38 92 THR A O 1
ATOM 791 N N . ALA A 1 93 ? 3.482 6.915 -10.342 1.00 95.44 93 ALA A N 1
ATOM 792 C CA . ALA A 1 93 ? 2.256 7.625 -10.703 1.00 95.44 93 ALA A CA 1
ATOM 793 C C . ALA A 1 93 ? 1.036 7.143 -9.896 1.00 95.44 93 ALA A C 1
ATOM 795 O O . ALA A 1 93 ? 0.209 7.951 -9.460 1.00 95.44 93 ALA A O 1
ATOM 796 N N . LYS A 1 94 ? 0.921 5.828 -9.656 1.00 94.88 94 LYS A N 1
ATOM 797 C CA . LYS A 1 94 ? -0.155 5.273 -8.823 1.00 94.88 94 LYS A CA 1
ATOM 798 C C . LYS A 1 94 ? 0.016 5.656 -7.351 1.00 94.88 94 LYS A C 1
ATOM 800 O O . LYS A 1 94 ? -0.975 6.009 -6.717 1.00 94.88 94 LYS A O 1
ATOM 805 N N . TYR A 1 95 ? 1.242 5.653 -6.823 1.00 96.19 95 TYR A N 1
ATOM 806 C CA . TYR A 1 95 ? 1.541 6.162 -5.481 1.00 96.19 95 TYR A CA 1
ATOM 807 C C . TYR A 1 95 ? 1.112 7.624 -5.330 1.00 96.19 95 TYR A C 1
ATOM 809 O O . TYR A 1 95 ? 0.391 7.949 -4.390 1.00 96.19 95 TYR A O 1
ATOM 817 N N . ASP A 1 96 ? 1.488 8.491 -6.270 1.00 96.88 96 ASP A N 1
ATOM 818 C CA . ASP A 1 96 ? 1.140 9.913 -6.224 1.00 96.88 96 ASP A CA 1
ATOM 819 C C . ASP A 1 96 ? -0.376 10.120 -6.297 1.00 96.88 96 ASP A C 1
ATOM 821 O O . ASP A 1 96 ? -0.940 10.882 -5.512 1.00 96.88 96 ASP A O 1
ATOM 825 N N . THR A 1 97 ? -1.058 9.361 -7.160 1.00 96.31 97 THR A N 1
ATOM 826 C CA . THR A 1 97 ? -2.526 9.367 -7.253 1.00 96.31 97 THR A CA 1
ATOM 827 C C . THR A 1 97 ? -3.173 8.987 -5.919 1.00 96.31 97 THR A C 1
ATOM 829 O O . THR A 1 97 ? -4.044 9.706 -5.426 1.00 96.31 97 THR A O 1
ATOM 832 N N . LEU A 1 98 ? -2.732 7.884 -5.304 1.00 96.19 98 LEU A N 1
ATOM 833 C CA . LEU A 1 98 ? -3.238 7.431 -4.006 1.00 96.19 98 LEU A CA 1
ATOM 834 C C . LEU A 1 98 ? -2.929 8.444 -2.901 1.00 96.19 98 LEU A C 1
ATOM 836 O O . LEU A 1 98 ? -3.783 8.708 -2.060 1.00 96.19 98 LEU A O 1
ATOM 840 N N . LYS A 1 99 ? -1.738 9.050 -2.912 1.00 97.62 99 LYS A N 1
ATOM 841 C CA . LYS A 1 99 ? -1.352 10.084 -1.951 1.00 97.62 99 LYS A CA 1
ATOM 842 C C . LYS A 1 99 ? -2.269 11.299 -2.051 1.00 97.62 99 LYS A C 1
ATOM 844 O O . LYS A 1 99 ? -2.728 11.779 -1.020 1.00 97.62 99 LYS A O 1
ATOM 849 N N . THR A 1 100 ? -2.572 11.775 -3.259 1.00 97.81 100 THR A N 1
ATOM 850 C CA . THR A 1 100 ? -3.512 12.886 -3.470 1.00 97.81 100 THR A CA 1
ATOM 851 C C . THR A 1 100 ? -4.922 12.530 -3.001 1.00 97.81 100 THR A C 1
ATOM 853 O O . THR A 1 100 ? -5.561 13.339 -2.333 1.00 97.81 100 THR A O 1
ATOM 856 N N . GLN A 1 101 ? -5.403 11.320 -3.301 1.00 97.12 101 GLN A N 1
ATOM 857 C CA . GLN A 1 101 ? -6.721 10.850 -2.856 1.00 97.12 101 GLN A CA 1
ATOM 858 C C . GLN A 1 101 ? -6.812 10.713 -1.332 1.00 97.12 101 GLN A C 1
ATOM 860 O O . GLN A 1 101 ? -7.811 11.096 -0.734 1.00 97.12 101 GLN A O 1
ATOM 865 N N . LEU A 1 102 ? -5.772 10.193 -0.681 1.00 96.75 102 LEU A N 1
ATOM 866 C CA . LEU A 1 102 ? -5.711 10.140 0.779 1.00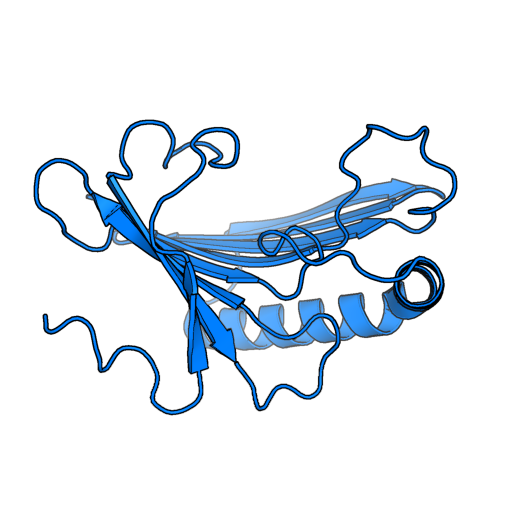 96.75 102 LEU A CA 1
ATOM 867 C C . LEU A 1 102 ? -5.602 11.546 1.374 1.00 96.75 102 LEU A C 1
ATOM 869 O O . LEU A 1 102 ? -6.258 11.828 2.370 1.00 96.75 102 LEU A O 1
ATOM 873 N N . GLY A 1 103 ? -4.847 12.439 0.732 1.00 96.88 103 GLY A N 1
ATOM 874 C CA . GLY A 1 103 ? -4.710 13.836 1.134 1.00 96.88 103 GLY A CA 1
ATOM 875 C C . GLY A 1 103 ? -6.034 14.600 1.137 1.00 96.88 103 GLY A C 1
ATOM 876 O O . GLY A 1 103 ? -6.320 15.338 2.076 1.00 96.88 103 GLY A O 1
ATOM 877 N N . SER A 1 104 ? -6.893 14.376 0.137 1.00 97.25 104 SER A N 1
ATOM 878 C CA . SER A 1 104 ? -8.218 15.008 0.092 1.00 97.25 104 SER A CA 1
ATOM 879 C C . SER A 1 104 ? -9.187 14.478 1.155 1.00 97.25 104 SER A C 1
ATOM 881 O O . SER A 1 104 ? -10.120 15.185 1.527 1.00 97.25 104 SER A O 1
ATOM 883 N N . LEU A 1 105 ? -8.968 13.256 1.653 1.00 95.81 105 LEU A N 1
ATOM 884 C CA . LEU A 1 105 ? -9.813 12.613 2.663 1.00 95.81 105 LEU A CA 1
ATOM 885 C C . LEU A 1 105 ? -9.325 12.842 4.098 1.00 95.81 105 LEU A C 1
ATOM 887 O O . LEU A 1 105 ? -10.141 12.946 5.009 1.00 95.81 105 LEU A O 1
ATOM 891 N N . LEU A 1 106 ? -8.008 12.869 4.306 1.00 96.12 106 LEU A N 1
ATOM 892 C CA . LEU A 1 106 ? -7.368 12.833 5.627 1.00 96.12 106 LEU A CA 1
ATOM 893 C C . LEU A 1 106 ? -6.559 14.102 5.941 1.00 96.12 106 LEU A C 1
ATOM 895 O O . LEU A 1 106 ? -6.038 14.231 7.046 1.00 96.12 106 LEU A O 1
ATOM 899 N N . GLY A 1 107 ? -6.431 15.026 4.985 1.00 96.56 107 GLY A N 1
ATOM 900 C CA . GLY A 1 107 ? -5.504 16.153 5.065 1.00 96.56 107 GLY A CA 1
ATOM 901 C C . GLY A 1 107 ? -4.062 15.758 4.731 1.00 96.56 107 GLY A C 1
ATOM 902 O O . GLY A 1 107 ? -3.784 14.666 4.232 1.00 96.56 107 GLY A O 1
ATOM 903 N N . GLU A 1 108 ? -3.116 16.657 4.993 1.00 96.75 108 GLU A N 1
ATOM 904 C CA . GLU A 1 108 ? -1.700 16.407 4.701 1.00 96.75 108 GLU A CA 1
ATOM 905 C C . GLU A 1 108 ? -1.108 15.304 5.601 1.00 96.75 108 GLU A C 1
ATOM 907 O O . GLU A 1 108 ? -1.414 15.247 6.795 1.00 96.75 108 GLU A O 1
ATOM 912 N N . PRO A 1 109 ? -0.234 14.428 5.066 1.00 97.19 109 PRO A N 1
ATOM 913 C CA . PRO A 1 109 ? 0.436 13.417 5.872 1.00 97.19 109 PRO A CA 1
ATOM 914 C C . PRO A 1 109 ? 1.352 14.072 6.908 1.00 97.19 109 PRO A C 1
ATOM 916 O O . PRO A 1 109 ? 2.142 14.959 6.583 1.00 97.19 109 PRO A O 1
ATOM 919 N N . ILE A 1 110 ? 1.345 13.555 8.137 1.00 97.38 110 ILE A N 1
ATOM 920 C CA . ILE A 1 110 ? 2.239 14.032 9.205 1.00 97.38 110 ILE A CA 1
ATOM 921 C C . ILE A 1 110 ? 3.708 13.669 8.941 1.00 97.38 110 ILE A C 1
ATOM 923 O O . ILE A 1 110 ? 4.622 14.257 9.516 1.00 97.38 110 ILE A O 1
ATOM 927 N N . ARG A 1 111 ? 3.950 12.677 8.075 1.00 95.56 111 ARG A N 1
ATOM 928 C CA . ARG A 1 111 ? 5.284 12.287 7.615 1.00 95.56 111 ARG A CA 1
ATOM 929 C C . ARG A 1 111 ? 5.207 11.778 6.185 1.00 95.56 111 ARG A C 1
ATOM 931 O O . ARG A 1 111 ? 4.419 10.887 5.884 1.00 95.56 111 ARG A O 1
ATOM 938 N N . SER A 1 112 ? 6.068 12.289 5.312 1.00 96.81 112 SER A N 1
ATOM 939 C CA . SER A 1 112 ? 6.198 11.814 3.935 1.00 96.81 112 SER A CA 1
ATOM 940 C C . SER A 1 112 ? 7.644 11.924 3.468 1.00 96.81 112 SER A C 1
ATOM 942 O O . SER A 1 112 ? 8.303 12.916 3.758 1.00 96.81 112 SER A O 1
ATOM 944 N N . GLY A 1 113 ? 8.128 10.947 2.702 1.00 95.12 113 GLY A N 1
ATOM 945 C CA . GLY A 1 113 ? 9.449 11.042 2.086 1.00 95.12 113 GLY A CA 1
ATOM 946 C C . GLY A 1 113 ? 9.951 9.749 1.458 1.00 95.12 113 GLY A C 1
ATOM 947 O O . GLY A 1 113 ? 9.411 8.665 1.688 1.00 95.12 113 GLY A O 1
ATOM 948 N N . THR A 1 114 ? 11.014 9.891 0.671 1.00 96.00 114 THR A N 1
ATOM 949 C CA . THR A 1 114 ? 11.765 8.778 0.089 1.00 96.00 114 THR A CA 1
ATOM 950 C C . THR A 1 114 ? 12.856 8.350 1.064 1.00 96.00 114 THR A C 1
ATOM 952 O O . THR A 1 114 ? 13.757 9.123 1.376 1.00 96.00 114 THR A O 1
ATOM 955 N N . VAL A 1 115 ? 12.745 7.122 1.564 1.00 92.81 115 VAL A N 1
ATOM 956 C CA . VAL A 1 115 ? 13.670 6.502 2.523 1.00 92.81 115 VAL A CA 1
ATOM 957 C C . VAL A 1 115 ? 14.872 5.899 1.802 1.00 92.81 115 VAL A C 1
ATOM 959 O O . VAL A 1 115 ? 15.994 5.976 2.290 1.00 92.81 115 VAL A O 1
ATOM 962 N N . ILE A 1 116 ? 14.639 5.305 0.629 1.00 90.50 116 ILE A N 1
ATOM 963 C CA . ILE A 1 116 ? 15.672 4.687 -0.205 1.00 90.50 116 ILE A CA 1
ATOM 964 C C . ILE A 1 116 ? 15.469 5.159 -1.639 1.00 90.50 116 ILE A C 1
ATOM 966 O O . ILE A 1 116 ? 14.358 5.106 -2.153 1.00 90.50 116 ILE A O 1
ATOM 970 N N . ASN A 1 117 ? 16.544 5.588 -2.298 1.00 94.25 117 ASN A N 1
ATOM 971 C CA . ASN A 1 117 ? 16.587 5.775 -3.747 1.00 94.25 117 ASN A CA 1
ATOM 972 C C . ASN A 1 117 ? 17.991 5.425 -4.238 1.00 94.25 117 ASN A C 1
ATOM 974 O O . ASN A 1 117 ? 18.920 6.223 -4.147 1.00 94.25 117 ASN A O 1
ATOM 978 N N . THR A 1 118 ? 18.157 4.195 -4.705 1.00 90.25 118 THR A N 1
ATOM 979 C CA . THR A 1 118 ? 19.439 3.650 -5.165 1.00 90.25 118 THR A CA 1
ATOM 980 C C . THR A 1 118 ? 19.250 2.983 -6.514 1.00 90.25 118 THR A C 1
ATOM 982 O O . THR A 1 118 ? 18.129 2.662 -6.889 1.00 90.25 118 THR A O 1
ATOM 985 N N . ALA A 1 119 ? 20.326 2.651 -7.224 1.00 88.25 119 ALA A N 1
ATOM 986 C CA . ALA A 1 119 ? 20.230 1.888 -8.474 1.00 88.25 119 ALA A CA 1
ATOM 987 C C . ALA A 1 119 ? 19.469 0.540 -8.356 1.00 88.25 119 ALA A C 1
ATOM 989 O O . ALA A 1 119 ? 19.121 -0.049 -9.376 1.00 88.25 119 ALA A O 1
ATOM 990 N N . TYR A 1 120 ? 19.209 0.053 -7.138 1.00 86.56 120 TYR A N 1
ATOM 991 C CA . TYR A 1 120 ? 18.538 -1.217 -6.866 1.00 86.56 120 TYR A CA 1
ATOM 992 C C . TYR A 1 120 ? 17.067 -1.067 -6.487 1.00 86.56 120 TYR A C 1
ATOM 994 O O . TYR A 1 120 ? 16.275 -1.950 -6.808 1.00 86.56 120 TYR A O 1
ATOM 1002 N N . ALA A 1 121 ? 16.690 0.023 -5.818 1.00 89.69 121 ALA A N 1
ATOM 1003 C CA . ALA A 1 121 ? 15.344 0.175 -5.282 1.00 89.69 121 ALA A CA 1
ATOM 1004 C C . ALA A 1 121 ? 14.979 1.632 -4.994 1.00 89.69 121 ALA A C 1
ATOM 1006 O O . ALA A 1 121 ? 15.851 2.468 -4.726 1.00 89.69 121 ALA A O 1
ATOM 1007 N N . ILE A 1 122 ? 13.673 1.886 -4.964 1.00 92.81 122 ILE A N 1
ATOM 1008 C CA . ILE A 1 122 ? 13.072 3.078 -4.373 1.00 92.81 122 ILE A CA 1
ATOM 1009 C C . ILE A 1 122 ? 12.087 2.659 -3.279 1.00 92.81 122 ILE A C 1
ATOM 1011 O O . ILE A 1 122 ? 11.278 1.755 -3.476 1.00 92.81 122 ILE A O 1
ATOM 1015 N N . ILE A 1 123 ? 12.173 3.309 -2.118 1.00 93.25 123 ILE A N 1
ATOM 1016 C CA . ILE A 1 123 ? 11.192 3.181 -1.041 1.00 93.25 123 ILE A CA 1
ATOM 1017 C C . ILE A 1 123 ? 10.708 4.572 -0.665 1.00 93.25 123 ILE A C 1
ATOM 1019 O O . ILE A 1 123 ? 11.485 5.382 -0.155 1.00 93.25 123 ILE A O 1
ATOM 1023 N N . THR A 1 124 ? 9.422 4.821 -0.865 1.00 96.12 124 THR A N 1
ATOM 1024 C CA . THR A 1 124 ? 8.744 6.072 -0.528 1.00 96.12 124 THR A CA 1
ATOM 1025 C C . THR A 1 124 ? 7.534 5.765 0.337 1.00 96.12 124 THR A C 1
ATOM 1027 O O . THR A 1 124 ? 6.841 4.773 0.127 1.00 96.12 124 THR A O 1
ATOM 1030 N N . GLN A 1 125 ? 7.296 6.597 1.347 1.00 96.62 125 GLN A N 1
ATOM 1031 C CA . GLN A 1 125 ? 6.183 6.404 2.267 1.00 96.62 125 GLN A CA 1
ATOM 1032 C C . GLN A 1 125 ? 5.529 7.720 2.674 1.00 96.62 125 GLN A C 1
ATOM 1034 O O . GLN A 1 125 ? 6.196 8.752 2.797 1.00 96.62 125 GLN A O 1
ATOM 1039 N N . SER A 1 126 ? 4.227 7.653 2.937 1.00 97.81 126 SER A N 1
ATOM 1040 C CA . SER A 1 126 ? 3.414 8.714 3.526 1.00 97.81 126 SER A CA 1
ATOM 1041 C C . SER A 1 126 ? 2.581 8.136 4.668 1.00 97.81 126 SER A C 1
ATOM 1043 O O . SER A 1 126 ? 2.145 6.986 4.612 1.00 97.81 126 SER A O 1
ATOM 1045 N N . TYR A 1 127 ? 2.405 8.919 5.726 1.00 96.62 127 TYR A N 1
ATOM 1046 C CA . TYR A 1 127 ? 1.808 8.474 6.977 1.00 96.62 127 TYR A CA 1
ATOM 1047 C C . TYR A 1 127 ? 0.831 9.525 7.504 1.00 96.62 127 TYR A C 1
ATOM 1049 O O . TYR A 1 127 ? 1.182 10.703 7.607 1.00 96.62 127 TYR A O 1
ATOM 1057 N N . TRP A 1 128 ? -0.364 9.070 7.862 1.00 97.56 128 TRP A N 1
ATOM 1058 C CA . TRP A 1 128 ? -1.421 9.833 8.512 1.00 97.56 128 TRP A CA 1
ATOM 1059 C C . TRP A 1 128 ? -1.791 9.138 9.811 1.00 97.56 128 TRP A C 1
ATOM 1061 O O . TRP A 1 128 ? -1.761 7.910 9.909 1.00 97.56 128 TRP A O 1
ATOM 1071 N N . GLU A 1 129 ? -2.167 9.926 10.804 1.00 95.31 129 GLU A N 1
ATOM 1072 C CA . GLU A 1 129 ? -2.580 9.407 12.094 1.00 95.31 129 GLU A CA 1
ATOM 1073 C C . GLU A 1 129 ? -3.607 10.343 12.710 1.00 95.31 129 GLU A C 1
ATOM 1075 O O . GLU A 1 129 ? -3.407 11.556 12.760 1.00 95.31 129 GLU A O 1
ATOM 1080 N N . ASP A 1 130 ? -4.695 9.752 13.184 1.00 92.31 130 ASP A N 1
ATOM 1081 C CA . ASP A 1 130 ? -5.725 10.410 13.974 1.00 92.31 130 ASP A CA 1
ATOM 1082 C C . ASP A 1 130 ? -5.948 9.599 15.275 1.00 92.31 130 ASP A C 1
ATOM 1084 O O . ASP A 1 130 ? -5.239 8.611 15.517 1.00 92.31 130 ASP A O 1
ATOM 1088 N N . PRO A 1 131 ? -6.853 10.011 16.179 1.00 93.38 131 PRO A N 1
ATOM 1089 C CA . PRO A 1 131 ? -7.106 9.268 17.414 1.00 93.38 131 PRO A CA 1
ATOM 1090 C C . PRO A 1 131 ? -7.616 7.833 17.214 1.00 93.38 131 PRO A C 1
ATOM 1092 O O . PRO A 1 131 ? -7.388 7.001 18.087 1.00 93.38 131 PRO A O 1
ATOM 1095 N N . GLU A 1 132 ? -8.268 7.530 16.091 1.00 92.19 132 GLU A N 1
ATOM 1096 C CA . GLU A 1 132 ? -8.915 6.242 15.817 1.00 92.19 132 GLU A CA 1
ATOM 1097 C C . GLU A 1 132 ? -8.041 5.299 14.991 1.00 92.19 132 GLU A C 1
ATOM 1099 O O . GLU A 1 132 ? -8.193 4.081 15.076 1.00 92.19 132 GLU A O 1
ATOM 1104 N N . LYS A 1 133 ? -7.150 5.827 14.148 1.00 92.69 133 LYS A N 1
ATOM 1105 C CA . LYS A 1 133 ? -6.410 5.004 13.191 1.00 92.69 133 LYS A CA 1
ATOM 1106 C C . LYS A 1 133 ? -5.084 5.599 12.742 1.00 92.69 133 LYS A C 1
ATOM 1108 O O . LYS A 1 133 ? -4.793 6.788 12.855 1.00 92.69 133 LYS A O 1
ATOM 1113 N N . VAL A 1 134 ? -4.293 4.708 12.170 1.00 94.56 134 VAL A N 1
ATOM 1114 C CA . VAL A 1 134 ? -3.057 4.978 11.451 1.00 94.56 134 VAL A CA 1
ATOM 1115 C C . VAL A 1 134 ? -3.255 4.566 10.001 1.00 94.56 134 VAL A C 1
ATOM 1117 O O . VAL A 1 134 ? -3.693 3.447 9.735 1.00 94.56 134 VAL A O 1
ATOM 1120 N N . VAL A 1 135 ? -2.900 5.443 9.063 1.00 95.75 135 VAL A N 1
ATOM 1121 C CA . VAL A 1 135 ? -2.895 5.140 7.629 1.00 95.75 135 VAL A CA 1
ATOM 1122 C C . VAL A 1 135 ? -1.484 5.299 7.084 1.00 95.75 135 VAL A C 1
ATOM 1124 O O . VAL A 1 135 ? -0.841 6.331 7.267 1.00 95.75 135 VAL A O 1
ATOM 1127 N N . ARG A 1 136 ? -0.995 4.280 6.385 1.00 95.75 136 ARG A N 1
ATOM 1128 C CA . ARG A 1 136 ? 0.339 4.247 5.789 1.00 95.75 136 ARG A CA 1
ATOM 1129 C C . ARG A 1 136 ? 0.230 3.898 4.310 1.00 95.75 136 ARG A C 1
ATOM 1131 O O . ARG A 1 136 ? -0.276 2.840 3.963 1.00 95.75 136 ARG A O 1
ATOM 1138 N N . LEU A 1 137 ? 0.733 4.773 3.448 1.00 96.81 137 LEU A N 1
ATOM 1139 C CA . LEU A 1 137 ? 0.913 4.522 2.018 1.00 96.81 137 LEU A CA 1
ATOM 1140 C C . LEU A 1 137 ? 2.396 4.255 1.763 1.00 96.81 137 LEU A C 1
ATOM 1142 O O . LEU A 1 137 ? 3.242 5.036 2.200 1.00 96.81 137 LEU A O 1
ATOM 1146 N N . VAL A 1 138 ? 2.716 3.170 1.062 1.00 94.75 138 VAL A N 1
ATOM 1147 C CA . VAL A 1 138 ? 4.099 2.759 0.784 1.00 94.75 138 VAL A CA 1
ATOM 1148 C C . VAL A 1 138 ? 4.234 2.358 -0.664 1.00 94.75 138 VAL A C 1
ATOM 1150 O O . VAL A 1 138 ? 3.446 1.564 -1.165 1.00 94.75 138 VAL A O 1
ATOM 1153 N N . LEU A 1 139 ? 5.290 2.856 -1.290 1.00 94.94 139 LEU A N 1
ATOM 1154 C CA . LEU A 1 139 ? 5.874 2.306 -2.497 1.00 94.94 139 LEU A CA 1
ATOM 1155 C C . LEU A 1 139 ? 7.226 1.701 -2.122 1.00 94.94 139 LEU A C 1
ATOM 1157 O O . LEU A 1 139 ? 8.113 2.430 -1.689 1.00 94.94 139 LEU A O 1
ATOM 1161 N N . ALA A 1 140 ? 7.391 0.397 -2.303 1.00 91.56 140 ALA A N 1
ATOM 1162 C CA . ALA A 1 140 ? 8.674 -0.290 -2.242 1.00 91.56 140 ALA A CA 1
ATOM 1163 C C . ALA A 1 140 ? 8.897 -0.978 -3.589 1.00 91.56 140 ALA A C 1
ATOM 1165 O O . ALA A 1 140 ? 8.328 -2.027 -3.861 1.00 91.56 140 ALA A O 1
ATOM 1166 N N . PHE A 1 141 ? 9.684 -0.370 -4.471 1.00 90.69 141 PHE A N 1
ATOM 1167 C CA . PHE A 1 141 ? 9.888 -0.865 -5.829 1.00 90.69 141 PHE A CA 1
ATOM 1168 C C . PHE A 1 141 ? 11.323 -1.331 -6.026 1.00 90.69 141 PHE A C 1
ATOM 1170 O O . PHE A 1 141 ? 12.276 -0.578 -5.809 1.00 90.69 141 PHE A O 1
ATOM 1177 N N . ASN A 1 142 ? 11.474 -2.572 -6.481 1.00 87.56 142 ASN A N 1
ATOM 1178 C CA . ASN A 1 142 ? 12.769 -3.178 -6.748 1.00 87.56 142 ASN A CA 1
ATOM 1179 C C . ASN A 1 142 ? 13.106 -3.060 -8.240 1.00 87.56 142 ASN A C 1
ATOM 1181 O O . ASN A 1 142 ? 12.517 -3.729 -9.089 1.00 87.56 142 ASN A O 1
ATOM 1185 N N . ARG A 1 143 ? 14.123 -2.253 -8.560 1.00 87.25 143 ARG A N 1
ATOM 1186 C CA . ARG A 1 143 ? 14.632 -2.039 -9.928 1.00 87.25 143 ARG A CA 1
ATOM 1187 C C . ARG A 1 143 ? 15.325 -3.282 -10.495 1.00 87.25 143 ARG A C 1
ATOM 1189 O O . ARG A 1 143 ? 15.513 -3.376 -11.704 1.00 87.25 143 ARG A O 1
ATOM 1196 N N . LYS A 1 144 ? 15.719 -4.227 -9.630 1.00 79.56 144 LYS A N 1
ATOM 1197 C CA . LYS A 1 144 ? 16.535 -5.406 -9.968 1.00 79.56 144 LYS A CA 1
ATOM 1198 C C . LYS A 1 144 ? 16.066 -6.694 -9.274 1.00 79.56 144 LYS A C 1
ATOM 1200 O O . LYS A 1 144 ? 16.877 -7.434 -8.728 1.00 79.56 144 LYS A O 1
ATOM 1205 N N . LEU A 1 145 ? 14.760 -6.982 -9.316 1.00 69.94 145 LEU A N 1
ATOM 1206 C CA . LEU A 1 145 ? 14.168 -8.218 -8.761 1.00 69.94 145 LEU A CA 1
ATOM 1207 C C . LEU A 1 145 ? 14.878 -9.511 -9.211 1.00 69.94 145 LEU A C 1
ATOM 1209 O O . LEU A 1 145 ? 14.867 -10.500 -8.492 1.00 69.94 145 LEU A O 1
ATOM 1213 N N . TRP A 1 146 ? 15.486 -9.514 -10.402 1.00 61.19 146 TRP A N 1
ATOM 1214 C CA . TRP A 1 146 ? 16.127 -10.693 -10.990 1.00 61.19 146 TRP A CA 1
ATOM 1215 C C . TRP A 1 146 ? 17.621 -10.847 -10.647 1.00 61.19 146 TRP A C 1
ATOM 1217 O O . TRP A 1 146 ? 18.173 -11.913 -10.897 1.00 61.19 146 TRP A O 1
ATOM 1227 N N . ASP A 1 147 ? 18.283 -9.809 -10.113 1.00 63.62 147 ASP A N 1
ATOM 1228 C CA . ASP A 1 147 ? 19.717 -9.855 -9.749 1.00 63.62 147 ASP A CA 1
ATOM 1229 C C . ASP A 1 147 ? 19.934 -10.390 -8.323 1.00 63.62 147 ASP A C 1
ATOM 1231 O O . ASP A 1 147 ? 21.065 -10.505 -7.846 1.00 63.62 147 ASP A O 1
ATOM 1235 N N . LEU A 1 148 ? 18.851 -10.673 -7.606 1.00 55.94 148 LEU A N 1
ATOM 1236 C CA . LEU A 1 148 ? 18.902 -11.054 -6.212 1.00 55.94 148 LEU A CA 1
ATOM 1237 C C . LEU A 1 148 ? 19.113 -12.566 -6.060 1.00 55.94 148 LEU A C 1
ATOM 1239 O O . LEU A 1 148 ? 18.457 -13.349 -6.751 1.00 55.94 148 LEU A O 1
ATOM 1243 N N . PRO A 1 149 ? 20.033 -13.005 -5.177 1.00 47.41 149 PRO A N 1
ATOM 1244 C CA . PRO A 1 149 ? 20.280 -14.423 -4.972 1.00 47.41 149 PRO A CA 1
ATOM 1245 C C . PRO A 1 149 ? 18.979 -15.099 -4.533 1.00 47.41 149 PRO A C 1
ATOM 1247 O O . PRO A 1 149 ? 18.274 -14.588 -3.650 1.00 47.41 149 PRO A O 1
ATOM 1250 N N . PHE A 1 150 ? 18.669 -16.235 -5.171 1.00 38.91 150 PHE A N 1
ATOM 1251 C CA . PHE A 1 150 ? 17.533 -17.094 -4.839 1.00 38.91 150 PHE A CA 1
ATOM 1252 C C . PHE A 1 150 ? 17.415 -17.227 -3.312 1.00 38.91 150 PHE A C 1
ATOM 1254 O O . PHE A 1 150 ? 18.322 -17.739 -2.660 1.00 38.91 150 PHE A O 1
ATOM 1261 N N . GLY A 1 151 ? 16.320 -16.714 -2.741 1.00 41.22 151 GLY A N 1
ATOM 1262 C CA . GLY A 1 151 ? 16.059 -16.726 -1.294 1.00 41.22 151 GLY A CA 1
ATOM 1263 C C . GLY A 1 151 ? 15.924 -15.350 -0.634 1.00 41.22 151 GLY A C 1
ATOM 1264 O O . GLY A 1 151 ? 15.385 -15.269 0.469 1.00 41.22 151 GLY A O 1
ATOM 1265 N N . SER A 1 152 ? 16.327 -14.260 -1.293 1.00 45.56 152 SER A N 1
ATOM 1266 C CA . SER A 1 152 ? 15.962 -12.913 -0.832 1.00 45.56 152 SER A CA 1
ATOM 1267 C C . SER A 1 152 ? 14.566 -12.549 -1.346 1.00 45.56 152 SER A C 1
ATOM 1269 O O . SER A 1 152 ? 14.340 -12.417 -2.547 1.00 45.56 152 SER A O 1
ATOM 1271 N N . LYS A 1 153 ? 13.607 -12.442 -0.418 1.00 50.31 153 LYS A N 1
ATOM 1272 C CA . LYS A 1 153 ? 12.244 -11.959 -0.680 1.00 50.31 153 LYS A CA 1
ATOM 1273 C C . LYS A 1 153 ? 12.333 -10.491 -1.093 1.00 50.31 153 LYS A C 1
ATOM 1275 O O . LYS A 1 153 ? 12.362 -9.605 -0.244 1.00 50.31 153 LYS A O 1
ATOM 1280 N N . SER A 1 154 ? 12.517 -10.243 -2.382 1.00 54.25 154 SER A N 1
ATOM 1281 C CA . SER A 1 154 ? 12.418 -8.900 -2.929 1.00 54.25 154 SER A CA 1
ATOM 1282 C C . SER A 1 154 ? 11.044 -8.725 -3.503 1.00 54.25 154 SER A C 1
ATOM 1284 O O . SER A 1 154 ? 10.703 -9.276 -4.545 1.00 54.25 154 SER A O 1
ATOM 1286 N N . ASP A 1 155 ? 10.257 -7.947 -2.788 1.00 71.25 155 ASP A N 1
ATOM 1287 C CA . ASP A 1 155 ? 8.891 -7.698 -3.173 1.00 71.25 155 ASP A CA 1
ATOM 1288 C C . ASP A 1 155 ? 8.832 -6.286 -3.747 1.00 71.25 155 ASP A C 1
ATOM 1290 O O . ASP A 1 155 ? 9.318 -5.322 -3.158 1.00 71.25 155 ASP A O 1
ATOM 1294 N N . THR A 1 156 ? 8.320 -6.163 -4.968 1.00 83.00 156 THR A N 1
ATOM 1295 C CA . THR A 1 156 ? 7.775 -4.879 -5.411 1.00 83.00 156 THR A CA 1
ATOM 1296 C C . THR A 1 156 ? 6.376 -4.765 -4.836 1.00 83.00 156 THR A C 1
ATOM 1298 O O . THR A 1 156 ? 5.550 -5.652 -5.068 1.00 83.00 156 THR A O 1
ATOM 1301 N N . GLU A 1 157 ? 6.131 -3.701 -4.085 1.00 86.75 157 GLU A N 1
ATOM 1302 C CA . GLU A 1 157 ? 4.909 -3.442 -3.340 1.00 86.75 157 GLU A CA 1
ATOM 1303 C C . GLU A 1 157 ? 4.467 -1.994 -3.531 1.00 86.75 157 GLU A C 1
ATOM 1305 O O . GLU A 1 157 ? 5.255 -1.050 -3.451 1.00 86.75 157 GLU A O 1
ATOM 1310 N N . LEU A 1 158 ? 3.168 -1.827 -3.740 1.00 90.06 158 LEU A N 1
ATOM 1311 C CA . LEU A 1 158 ? 2.470 -0.574 -3.517 1.00 90.06 158 LEU A CA 1
ATOM 1312 C C . LEU A 1 158 ? 1.300 -0.911 -2.610 1.00 90.06 158 LEU A C 1
ATOM 1314 O O . LEU A 1 158 ? 0.462 -1.728 -2.992 1.00 90.06 158 LEU A O 1
ATOM 1318 N N . LEU A 1 159 ? 1.262 -0.330 -1.416 1.00 91.81 159 LEU A N 1
ATOM 1319 C CA . LEU A 1 159 ? 0.241 -0.675 -0.440 1.00 91.81 159 LEU A CA 1
ATOM 1320 C C . LEU A 1 159 ? -0.311 0.520 0.324 1.00 91.81 159 LEU A C 1
ATOM 1322 O O . LEU A 1 159 ? 0.387 1.507 0.559 1.00 91.81 159 LEU A O 1
ATOM 1326 N N . VAL A 1 160 ? -1.576 0.400 0.718 1.00 92.88 160 VAL A N 1
ATOM 1327 C CA . VAL A 1 160 ? -2.224 1.251 1.718 1.00 92.88 160 VAL A CA 1
ATOM 1328 C C . VAL A 1 160 ? -2.587 0.369 2.901 1.00 92.88 160 VAL A C 1
ATOM 1330 O O . VAL A 1 160 ? -3.385 -0.552 2.769 1.00 92.88 160 VAL A O 1
ATOM 1333 N N . GLN A 1 161 ? -2.012 0.664 4.056 1.00 92.38 161 GLN A N 1
ATOM 1334 C CA . GLN A 1 161 ? -2.294 0.018 5.329 1.00 92.38 161 GLN A CA 1
ATOM 1335 C C . GLN A 1 161 ? -3.142 0.946 6.188 1.00 92.38 161 GLN A C 1
ATOM 1337 O O . GLN A 1 161 ? -2.828 2.128 6.322 1.00 92.38 161 GLN A O 1
ATOM 1342 N N . ILE A 1 162 ? -4.196 0.404 6.783 1.00 92.31 162 ILE A N 1
ATOM 1343 C CA . ILE A 1 162 ? -5.046 1.075 7.762 1.00 92.31 162 ILE A CA 1
ATOM 1344 C C . ILE A 1 162 ? -5.047 0.211 9.017 1.00 92.31 162 ILE A C 1
ATOM 1346 O O . ILE A 1 162 ? -5.446 -0.950 8.958 1.00 92.31 162 ILE A O 1
ATOM 1350 N N . TYR A 1 163 ? -4.630 0.775 10.144 1.00 90.12 163 TYR A N 1
ATOM 1351 C CA . TYR A 1 163 ? -4.658 0.117 11.448 1.00 90.12 163 TYR A CA 1
ATOM 1352 C C . TYR A 1 163 ? -5.528 0.913 12.402 1.00 90.12 163 TYR A C 1
ATOM 1354 O O . TYR A 1 163 ? -5.339 2.121 12.534 1.00 90.12 163 TYR A O 1
ATOM 1362 N N . TYR A 1 164 ? -6.459 0.245 13.071 1.00 88.00 164 TYR A N 1
ATOM 1363 C CA . TYR A 1 164 ? -7.329 0.878 14.054 1.00 88.00 164 TYR A CA 1
ATOM 1364 C C . TYR A 1 164 ? -6.665 0.840 15.430 1.00 88.00 164 TYR A C 1
ATOM 1366 O O . TYR A 1 164 ? -6.093 -0.173 15.837 1.00 88.00 164 TYR A O 1
ATOM 1374 N N . LYS A 1 165 ? -6.702 1.974 16.126 1.00 84.69 165 LYS A N 1
ATOM 1375 C CA . LYS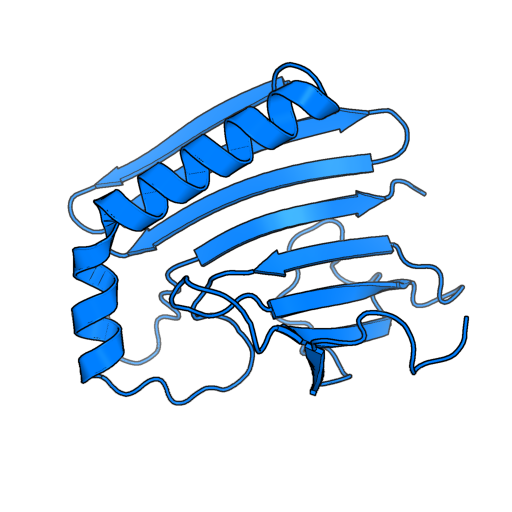 A 1 165 ? -6.247 2.111 17.504 1.00 84.69 165 LYS A CA 1
ATOM 1376 C C . LYS A 1 165 ? -7.378 1.630 18.412 1.00 84.69 165 LYS A C 1
ATOM 1378 O O . LYS A 1 165 ? -8.493 2.137 18.320 1.00 84.69 165 LYS A O 1
ATOM 1383 N N . ASN A 1 166 ? -7.080 0.628 19.234 1.00 71.38 166 ASN A N 1
ATOM 1384 C CA . ASN A 1 166 ? -7.970 0.153 20.295 1.00 71.38 166 ASN A CA 1
ATOM 1385 C C . ASN A 1 166 ? -7.824 1.015 21.548 1.00 71.38 166 ASN A C 1
ATOM 1387 O O . ASN A 1 166 ? -6.674 1.429 21.829 1.00 71.38 166 ASN A O 1
#

Organism: NCBI:txid2201324

Foldseek 3Di:
DDPPVPDPQWDWDDWADPLPPDDPPCRPFFGIKTKIFGPDDPDPPGWIKIWTAGPPPRHTFKIKTKNKPPPPDDPPPPVVVLVQLVCPVVLVVVLVVVQVVCCVVQNAFPDWDWPDDDCFWTWTKGWGDDQFKIKIWIFTHTNCPPVDPPPPPRMGITMIMIGTDD

Radius of gyration: 16.15 Å; chains: 1; bounding box: 42×35×39 Å